Protein AF-A0A938BVM6-F1 (afdb_monomer_lite)

Secondary structure (DSSP, 8-state):
------------------S-S--SS-----TT-EE-SSS-EE-SSPPTTHHHHHHHTT-------S-TTTT-TTSPPHHHHHHHH-

pLDDT: mean 75.55, std 23.07, range [31.31, 97.38]

Sequence (86 aa):
MPSQDHASHAGDGHASHDGDGRSPYKAVNLPFFAALDQSLAVAGQLNPEDMAALRAAGFVSVINNRPDGEDGPNQPTSRQMQAAAE

Radius of gyration: 16.72 Å; chains: 1; bounding box: 53×26×36 Å

Structure (mmCIF, N/CA/C/O backbone):
data_AF-A0A938BVM6-F1
#
_entry.id   AF-A0A938BVM6-F1
#
loop_
_atom_site.group_PDB
_atom_site.id
_atom_site.type_symbol
_atom_site.label_atom_id
_atom_site.label_alt_id
_atom_site.label_comp_id
_atom_site.label_asym_id
_atom_site.label_entity_id
_atom_site.label_seq_id
_atom_site.pdbx_PDB_ins_code
_atom_site.Cartn_x
_atom_site.Cartn_y
_atom_site.Cartn_z
_atom_site.occupancy
_atom_site.B_i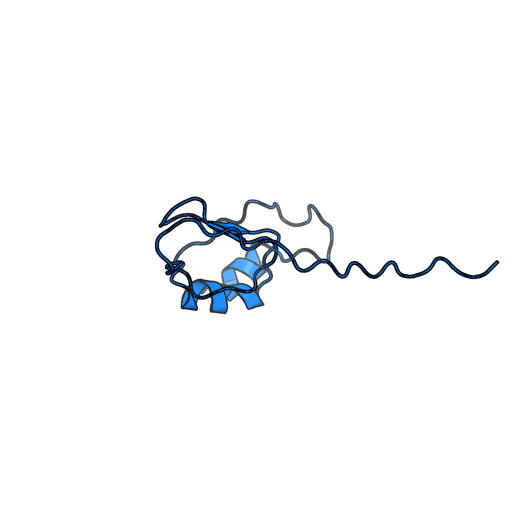so_or_equiv
_atom_site.auth_seq_id
_atom_site.auth_comp_id
_atom_site.auth_asym_id
_atom_site.auth_atom_id
_atom_site.pdbx_PDB_model_num
ATOM 1 N N . MET A 1 1 ? 44.897 -3.927 6.474 1.00 40.78 1 MET A N 1
ATOM 2 C CA . MET A 1 1 ? 44.184 -2.818 7.137 1.00 40.78 1 MET A CA 1
ATOM 3 C C . MET A 1 1 ? 42.778 -3.318 7.449 1.00 40.78 1 MET A C 1
ATOM 5 O O . MET A 1 1 ? 42.007 -3.430 6.505 1.00 40.78 1 MET A O 1
ATOM 9 N N . PRO A 1 2 ? 42.468 -3.759 8.679 1.00 46.19 2 PRO A N 1
ATOM 10 C CA . PRO A 1 2 ? 41.108 -4.127 9.059 1.00 46.19 2 PRO A CA 1
ATOM 11 C C . PRO A 1 2 ? 40.377 -2.972 9.770 1.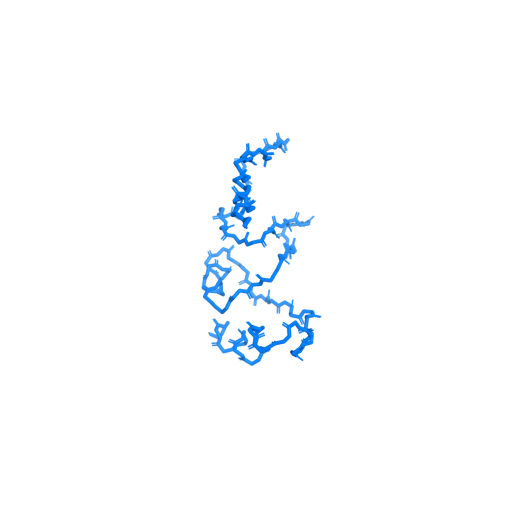00 46.19 2 PRO A C 1
ATOM 13 O O . PRO A 1 2 ? 41.017 -2.079 10.317 1.00 46.19 2 PRO A O 1
ATOM 16 N N . SER A 1 3 ? 39.048 -3.098 9.808 1.00 45.34 3 SER A N 1
ATOM 17 C CA . SER A 1 3 ? 38.043 -2.324 10.557 1.00 45.34 3 SER A CA 1
ATOM 18 C C . SER A 1 3 ? 37.576 -0.998 9.956 1.00 45.34 3 SER A C 1
ATOM 20 O O . SER A 1 3 ? 38.224 0.038 10.068 1.00 45.34 3 SER A O 1
ATOM 22 N N . GLN A 1 4 ? 36.365 -1.035 9.399 1.00 51.50 4 GLN A N 1
ATOM 23 C CA . GLN A 1 4 ? 35.394 0.027 9.629 1.00 51.50 4 GLN A CA 1
ATOM 24 C C . GLN A 1 4 ? 34.219 -0.593 10.377 1.00 51.50 4 GLN A C 1
ATOM 26 O O . GLN A 1 4 ? 33.585 -1.541 9.914 1.00 51.50 4 GLN A O 1
ATOM 31 N N . ASP A 1 5 ? 34.038 -0.081 11.584 1.00 45.81 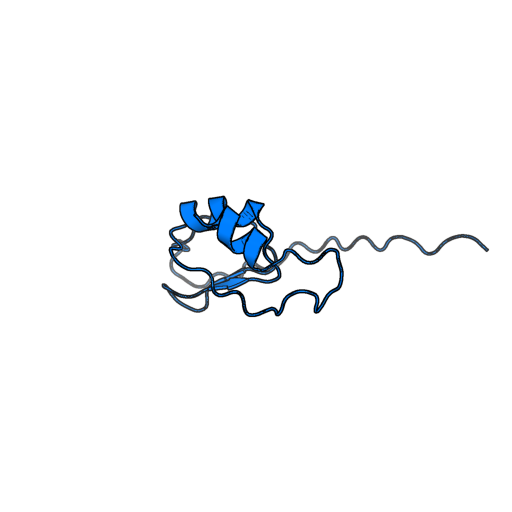5 ASP A N 1
ATOM 32 C CA . ASP A 1 5 ? 33.117 -0.558 12.592 1.00 45.81 5 ASP A CA 1
ATOM 33 C C . ASP A 1 5 ? 31.673 -0.206 12.224 1.00 45.81 5 ASP A C 1
ATOM 35 O O . ASP A 1 5 ? 31.365 0.885 11.739 1.00 45.81 5 ASP A O 1
ATOM 39 N N . HIS A 1 6 ? 30.779 -1.157 12.485 1.00 39.69 6 HIS A N 1
ATOM 40 C CA . HIS A 1 6 ? 29.339 -0.961 12.470 1.00 39.69 6 HIS A CA 1
ATOM 41 C C . HIS A 1 6 ? 28.963 0.103 13.510 1.00 39.69 6 HIS A C 1
ATOM 43 O O . HIS A 1 6 ? 29.052 -0.133 14.714 1.00 39.69 6 HIS A O 1
ATOM 49 N N . ALA A 1 7 ? 28.524 1.275 13.050 1.00 39.00 7 ALA A N 1
ATOM 50 C CA . ALA A 1 7 ? 27.926 2.278 13.916 1.00 39.00 7 ALA A CA 1
ATOM 51 C C . ALA A 1 7 ? 26.506 1.838 14.303 1.00 39.00 7 ALA A C 1
ATOM 53 O O . ALA A 1 7 ? 25.551 1.985 13.542 1.00 39.00 7 ALA A O 1
ATOM 54 N N . SER A 1 8 ? 26.386 1.300 15.513 1.00 42.66 8 SER A N 1
ATOM 55 C CA . SER A 1 8 ? 25.142 1.202 16.269 1.00 42.66 8 SER A CA 1
ATOM 56 C C . SER A 1 8 ? 24.513 2.593 16.400 1.00 42.66 8 SER A C 1
ATOM 58 O O . SER A 1 8 ? 25.108 3.474 17.017 1.00 42.66 8 SER A O 1
ATOM 60 N N . HIS A 1 9 ? 23.311 2.800 15.861 1.00 31.31 9 HIS A N 1
ATOM 61 C CA . HIS A 1 9 ? 22.476 3.951 16.217 1.00 31.31 9 HIS A CA 1
ATOM 62 C C . HIS A 1 9 ? 21.332 3.466 17.106 1.00 31.31 9 HIS A C 1
ATOM 64 O O . HIS A 1 9 ? 20.220 3.201 16.660 1.00 31.31 9 HIS A O 1
ATOM 70 N N . ALA A 1 10 ? 21.662 3.301 18.388 1.00 35.84 10 ALA A N 1
ATOM 71 C CA . ALA A 1 10 ? 20.683 3.365 19.458 1.00 35.84 10 ALA A CA 1
ATOM 72 C C . ALA A 1 10 ? 20.279 4.837 19.614 1.00 35.84 10 ALA A C 1
ATOM 74 O O . ALA A 1 10 ? 21.133 5.699 19.815 1.00 35.84 10 ALA A O 1
ATOM 75 N N . GLY A 1 11 ? 18.987 5.114 19.482 1.00 33.12 11 GLY A N 1
ATOM 76 C CA . GLY A 1 11 ? 18.435 6.461 19.538 1.00 33.12 11 GLY A CA 1
ATOM 77 C C . GLY A 1 11 ? 16.915 6.420 19.566 1.00 33.12 11 GLY A C 1
ATOM 78 O O . GLY A 1 11 ? 16.268 7.021 18.717 1.00 33.12 11 GLY A O 1
ATOM 79 N N . ASP A 1 12 ? 16.356 5.665 20.513 1.00 45.56 12 ASP A N 1
ATOM 80 C CA . ASP A 1 12 ? 14.948 5.762 20.889 1.00 45.56 12 ASP A CA 1
ATOM 81 C C . ASP A 1 12 ? 14.668 7.167 21.427 1.00 45.56 12 ASP A C 1
ATOM 83 O O . ASP A 1 12 ? 15.187 7.563 22.474 1.00 45.56 12 ASP A O 1
ATOM 87 N N . GLY A 1 13 ? 13.841 7.933 20.720 1.00 44.69 13 GLY A N 1
ATOM 88 C CA . GLY A 1 13 ? 13.419 9.231 21.222 1.00 44.69 13 GLY A CA 1
ATOM 89 C C . GLY A 1 13 ? 12.666 10.085 20.220 1.00 44.69 13 GLY A C 1
ATOM 90 O O . GLY A 1 13 ? 13.214 11.069 19.737 1.00 44.69 13 GLY A O 1
ATOM 91 N N . HIS A 1 14 ? 11.384 9.792 19.990 1.00 36.94 14 HIS A N 1
ATOM 92 C CA . HIS A 1 14 ? 10.424 10.875 19.772 1.00 36.94 14 HIS A CA 1
ATOM 93 C C . HIS A 1 14 ? 8.993 10.450 20.121 1.00 36.94 14 HIS A C 1
ATOM 95 O O . HIS A 1 14 ? 8.268 9.886 19.308 1.00 36.94 14 HIS A O 1
ATOM 101 N N . ALA A 1 15 ? 8.580 10.748 21.350 1.00 47.44 15 ALA A N 1
ATOM 102 C CA . ALA A 1 15 ? 7.175 10.812 21.722 1.00 47.44 15 ALA A CA 1
ATOM 103 C C . ALA A 1 15 ? 6.955 12.141 22.446 1.00 47.44 15 ALA A C 1
ATOM 105 O O . ALA A 1 15 ? 7.041 12.219 23.670 1.00 47.44 15 ALA A O 1
ATOM 106 N N . SER A 1 16 ? 6.701 13.198 21.680 1.00 41.03 16 SER A N 1
ATOM 107 C CA . SER A 1 16 ? 6.187 14.455 22.217 1.00 41.03 16 SER A CA 1
ATOM 108 C C . SER A 1 16 ? 4.710 14.539 21.852 1.00 41.03 16 SER A C 1
ATOM 110 O O . SER A 1 16 ? 4.342 14.844 20.723 1.00 41.03 16 SER A O 1
ATOM 112 N N . HIS A 1 17 ? 3.887 14.138 22.821 1.00 41.59 17 HIS A N 1
ATOM 113 C CA . HIS A 1 17 ? 2.429 14.157 22.792 1.00 41.59 17 HIS A CA 1
ATOM 114 C C . HIS A 1 17 ? 1.924 15.456 23.424 1.00 41.59 17 HIS A C 1
ATOM 116 O O . HIS A 1 17 ? 2.151 15.670 24.614 1.00 41.59 17 HIS A O 1
ATOM 122 N N . ASP A 1 18 ? 1.145 16.234 22.676 1.00 46.12 18 ASP A N 1
ATOM 123 C CA . ASP A 1 18 ? 0.243 17.242 23.230 1.00 46.12 18 ASP A CA 1
ATOM 124 C C . ASP A 1 18 ? -1.211 16.733 23.151 1.00 46.12 18 ASP A C 1
ATOM 126 O O . ASP A 1 18 ? -1.801 16.623 22.081 1.00 46.12 18 ASP A O 1
ATOM 130 N N . GLY A 1 19 ? -1.762 16.379 24.320 1.00 47.12 19 GLY A N 1
ATOM 131 C CA . GLY A 1 19 ? -3.135 16.715 24.727 1.00 47.12 19 GLY A CA 1
ATOM 132 C C . GLY A 1 19 ? -4.360 16.048 24.075 1.00 47.12 19 GLY A C 1
ATOM 133 O O . GLY A 1 19 ? -5.207 16.783 23.596 1.00 47.12 19 GLY A O 1
ATOM 134 N N . ASP A 1 20 ? -4.504 14.714 24.142 1.00 49.91 20 ASP A N 1
ATOM 135 C CA . ASP A 1 20 ? -5.802 13.976 24.316 1.00 49.91 20 ASP A CA 1
ATOM 136 C C . ASP A 1 20 ? -5.594 12.444 24.495 1.00 49.91 20 ASP A C 1
ATOM 138 O O . ASP A 1 20 ? -6.509 11.666 24.748 1.00 49.91 20 ASP A O 1
ATOM 142 N N . GLY A 1 21 ? -4.355 11.946 24.410 1.00 49.44 21 GLY A N 1
ATOM 143 C CA . GLY A 1 21 ? -3.999 10.623 24.948 1.00 49.44 21 GLY A CA 1
ATOM 144 C C . GLY A 1 21 ? -4.599 9.398 24.240 1.00 49.44 21 GLY A C 1
ATOM 145 O O . GLY A 1 21 ? -4.440 8.283 24.737 1.00 49.44 21 GLY A O 1
ATOM 146 N N . ARG A 1 22 ? -5.244 9.549 23.079 1.00 43.28 22 ARG A N 1
ATOM 147 C CA . ARG A 1 22 ? -5.599 8.428 22.197 1.00 43.28 22 ARG A CA 1
ATOM 148 C C . ARG A 1 22 ? -5.291 8.798 20.753 1.00 43.28 22 ARG A C 1
ATOM 150 O O . ARG A 1 22 ? -6.106 9.425 20.088 1.00 43.28 22 ARG A O 1
ATOM 157 N N . SER A 1 23 ? -4.130 8.374 20.251 1.00 46.97 23 SER A N 1
ATOM 158 C CA . SER A 1 23 ? -3.981 8.235 18.800 1.00 46.97 23 SER A CA 1
ATOM 159 C C . SER A 1 23 ? -5.099 7.296 18.321 1.00 46.97 23 SER A C 1
ATOM 161 O O . SER A 1 23 ? -5.202 6.188 18.859 1.00 46.97 23 SER A O 1
ATOM 163 N N . PRO A 1 24 ? -5.964 7.701 17.369 1.00 50.84 24 PRO A N 1
ATOM 164 C CA . PRO A 1 24 ? -7.039 6.838 16.872 1.00 50.84 24 PRO A CA 1
ATOM 165 C C . PRO A 1 24 ? -6.488 5.597 16.157 1.00 50.84 24 PRO A C 1
ATOM 167 O O . PRO A 1 24 ? -7.206 4.621 15.947 1.00 50.84 24 PRO A O 1
ATOM 170 N N . TYR A 1 25 ? -5.198 5.608 15.832 1.00 47.16 25 TYR A N 1
ATOM 171 C CA . TYR A 1 25 ? -4.500 4.502 15.214 1.00 47.16 25 TYR A CA 1
ATOM 172 C C . TYR A 1 25 ? -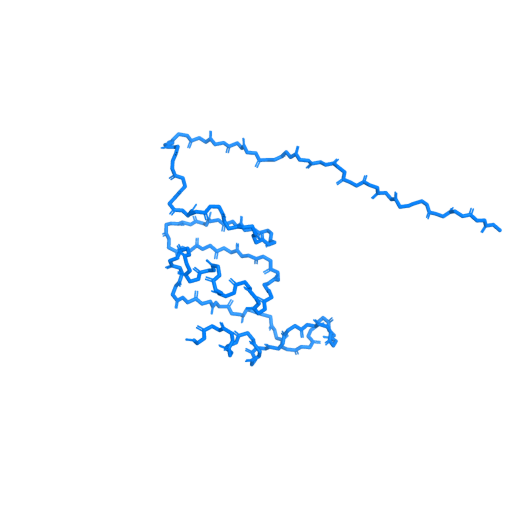3.818 3.667 16.300 1.00 47.16 25 TYR A C 1
ATOM 174 O O . TYR A 1 25 ? -2.954 4.156 17.035 1.00 47.16 25 TYR A O 1
ATOM 182 N N . LYS A 1 26 ? -4.182 2.378 16.387 1.00 53.66 26 LYS A N 1
ATOM 183 C CA . LYS A 1 26 ? -3.335 1.368 17.044 1.00 53.66 26 LYS A CA 1
ATOM 184 C C . LYS A 1 26 ? -1.922 1.556 16.499 1.00 53.66 26 LYS A C 1
ATOM 186 O O . LYS A 1 26 ? -1.777 1.624 15.285 1.00 53.66 26 LYS A O 1
ATOM 191 N N . ALA A 1 27 ? -0.921 1.657 17.376 1.00 51.03 27 ALA A N 1
ATOM 192 C CA . ALA A 1 27 ? 0.471 1.829 16.975 1.00 51.03 27 ALA A CA 1
ATOM 193 C C . ALA A 1 27 ? 0.839 0.780 15.913 1.00 51.03 27 ALA A C 1
ATOM 195 O O . ALA A 1 27 ? 0.987 -0.404 16.215 1.00 51.03 27 ALA A O 1
ATOM 196 N N . VAL A 1 28 ? 0.906 1.220 14.660 1.00 54.22 28 VAL A N 1
ATOM 197 C CA . VAL A 1 28 ? 1.367 0.422 13.534 1.00 54.22 28 VAL A CA 1
ATOM 198 C C . VAL A 1 28 ? 2.865 0.652 13.451 1.00 54.22 28 VAL A C 1
ATOM 200 O O . VAL A 1 28 ? 3.319 1.781 13.280 1.00 54.22 28 VAL A O 1
ATOM 203 N N . ASN A 1 29 ? 3.648 -0.406 13.653 1.00 56.66 29 ASN A N 1
ATOM 204 C CA . ASN A 1 29 ? 5.099 -0.336 13.535 1.00 56.66 29 ASN A CA 1
ATOM 205 C C . ASN A 1 29 ? 5.482 -0.366 12.050 1.00 56.66 29 ASN A C 1
ATOM 207 O O . ASN A 1 29 ? 5.953 -1.383 11.549 1.00 56.66 29 ASN A O 1
ATOM 211 N N . LEU A 1 30 ? 5.201 0.735 11.354 1.00 58.59 30 LEU A N 1
ATOM 212 C CA . LEU A 1 30 ? 5.532 0.941 9.948 1.00 58.59 30 LEU A CA 1
ATOM 213 C C . LEU A 1 30 ? 6.747 1.868 9.832 1.00 58.59 30 LEU A C 1
ATOM 215 O O . LEU A 1 30 ? 6.910 2.770 10.662 1.00 58.59 30 LEU A O 1
ATOM 219 N N . PRO A 1 31 ? 7.602 1.682 8.814 1.00 58.41 31 PRO A N 1
ATOM 220 C CA . PRO A 1 31 ? 8.738 2.565 8.591 1.00 58.41 31 PRO A CA 1
ATOM 221 C C . PRO A 1 31 ? 8.254 3.998 8.326 1.00 58.41 31 PRO A C 1
ATOM 223 O O . PRO A 1 31 ? 7.491 4.244 7.394 1.00 58.41 31 PRO A O 1
ATOM 226 N N . PHE A 1 32 ? 8.708 4.935 9.169 1.00 61.25 32 PHE A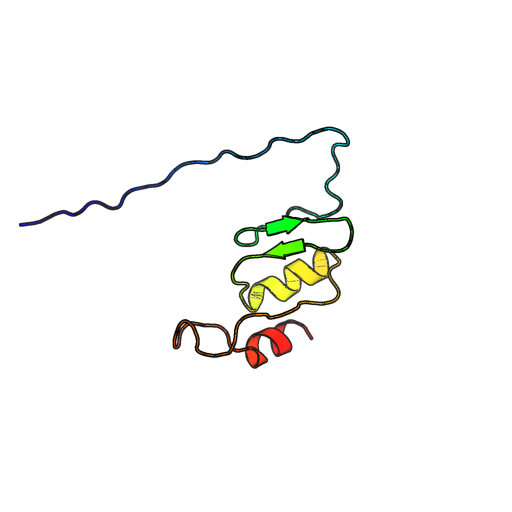 N 1
ATOM 227 C CA . PHE A 1 32 ? 8.373 6.366 9.141 1.00 61.25 32 PHE A CA 1
ATOM 228 C C . PHE A 1 32 ? 6.882 6.639 8.885 1.00 61.25 32 PHE A C 1
ATOM 230 O O . PHE A 1 32 ? 6.497 7.064 7.803 1.00 61.25 32 PHE A O 1
ATOM 237 N N . PHE A 1 33 ? 6.039 6.382 9.884 1.00 75.25 33 PHE A N 1
ATOM 238 C CA . PHE A 1 33 ? 4.603 6.645 9.818 1.00 75.25 33 PHE A CA 1
ATOM 239 C C . PHE A 1 33 ? 4.261 7.999 10.450 1.00 75.25 33 PHE A C 1
ATOM 241 O O . PHE A 1 33 ? 4.526 8.216 11.634 1.00 75.25 33 PHE A O 1
ATOM 248 N N . ALA A 1 34 ? 3.642 8.895 9.683 1.00 85.44 34 ALA A N 1
ATOM 249 C CA . ALA A 1 34 ? 3.168 10.188 10.164 1.00 85.44 34 ALA A CA 1
ATOM 250 C C . ALA A 1 34 ? 1.694 10.386 9.794 1.00 85.44 34 ALA A C 1
ATOM 252 O O . ALA A 1 34 ? 1.342 10.499 8.619 1.00 85.44 34 ALA A O 1
ATOM 253 N N . ALA A 1 35 ? 0.824 10.450 10.803 1.00 89.44 35 ALA A N 1
ATOM 254 C CA . ALA A 1 35 ? -0.552 10.892 10.610 1.00 89.44 35 ALA A CA 1
ATOM 255 C C . ALA A 1 35 ? -0.558 12.405 10.340 1.00 89.44 35 ALA A C 1
ATOM 257 O O . ALA A 1 35 ? -0.053 13.176 11.156 1.00 89.44 35 ALA A O 1
ATOM 258 N N . LEU A 1 36 ? -1.108 12.819 9.196 1.00 90.19 36 LEU A N 1
ATOM 259 C CA . LEU A 1 36 ? -1.265 14.232 8.836 1.00 90.19 36 LEU A CA 1
ATOM 260 C C . LEU A 1 36 ? -2.608 14.773 9.338 1.00 90.19 36 LEU A C 1
ATOM 262 O O . LEU A 1 36 ? -2.685 15.915 9.784 1.00 90.19 36 LEU A O 1
ATOM 266 N N . ASP A 1 37 ? -3.648 13.934 9.300 1.00 91.44 37 ASP A N 1
ATOM 267 C CA . ASP A 1 37 ? -4.965 14.200 9.877 1.00 91.44 37 ASP A CA 1
ATOM 268 C C . ASP A 1 37 ? -5.691 12.893 10.296 1.00 91.44 37 ASP A C 1
ATOM 270 O O . ASP A 1 37 ? -5.092 11.819 10.403 1.00 91.44 37 ASP A O 1
ATOM 274 N N . GLN A 1 38 ? -6.996 12.980 10.589 1.00 87.56 38 GLN A N 1
ATOM 275 C CA . GLN A 1 38 ? -7.834 11.848 11.030 1.00 87.56 38 GLN A CA 1
ATOM 276 C C . GLN A 1 38 ? -8.149 10.818 9.929 1.00 87.56 38 GLN A C 1
ATOM 278 O O . GLN A 1 38 ? -8.736 9.777 10.211 1.00 87.56 38 GLN A O 1
ATOM 283 N N . SER A 1 39 ? -7.812 11.121 8.682 1.00 89.44 39 SER A N 1
ATOM 284 C CA . SER A 1 39 ? -8.128 10.337 7.486 1.00 89.44 39 SER A CA 1
ATOM 285 C C . SER A 1 39 ? -6.920 10.086 6.582 1.00 89.44 39 SER A C 1
ATOM 287 O O . SER A 1 39 ? -6.983 9.222 5.708 1.00 89.44 39 SER A O 1
ATOM 289 N N . LEU A 1 40 ? -5.821 10.814 6.791 1.00 91.81 40 LEU A N 1
ATOM 290 C CA . LEU A 1 40 ? -4.627 10.771 5.965 1.00 91.81 40 LEU A CA 1
ATOM 291 C C . LEU A 1 40 ? -3.375 10.566 6.816 1.00 91.81 40 LEU A C 1
ATOM 293 O O . LEU A 1 40 ? -3.082 11.318 7.748 1.00 91.81 40 LEU A O 1
ATOM 297 N N . ALA A 1 41 ? -2.591 9.571 6.423 1.00 93.62 41 ALA A N 1
ATOM 298 C CA . ALA A 1 41 ? -1.255 9.327 6.934 1.00 93.62 41 ALA A CA 1
ATOM 299 C C . ALA A 1 41 ? -0.294 9.099 5.767 1.00 93.62 41 ALA A C 1
ATOM 301 O O . ALA A 1 41 ? -0.702 8.689 4.678 1.00 93.62 41 ALA A O 1
ATOM 302 N N . VAL A 1 42 ? 0.984 9.359 6.010 1.00 94.19 42 VAL A N 1
ATOM 303 C CA . VAL A 1 42 ? 2.074 9.054 5.084 1.00 94.19 42 VAL A CA 1
ATOM 304 C C . VAL A 1 42 ? 3.029 8.065 5.736 1.00 94.19 42 VAL A C 1
ATOM 306 O O . VAL A 1 42 ? 3.223 8.085 6.952 1.00 94.19 42 VAL A O 1
ATOM 309 N N . ALA A 1 43 ? 3.605 7.192 4.919 1.00 92.62 43 ALA A N 1
ATOM 310 C CA . ALA A 1 43 ? 4.601 6.216 5.329 1.00 92.62 43 ALA A CA 1
ATOM 311 C C . ALA A 1 43 ? 5.826 6.303 4.411 1.00 92.62 43 ALA A C 1
ATOM 313 O O . ALA A 1 43 ? 5.733 6.830 3.298 1.00 92.62 43 ALA A O 1
ATOM 314 N N . GLY A 1 44 ? 6.961 5.766 4.865 1.00 91.38 44 GLY A N 1
ATOM 315 C CA . GLY A 1 44 ? 8.079 5.440 3.983 1.00 91.38 44 GLY A CA 1
ATOM 316 C C . GLY A 1 44 ? 7.740 4.285 3.030 1.00 91.38 44 GLY A C 1
ATOM 317 O O . GLY A 1 44 ? 6.580 4.028 2.706 1.00 91.38 44 GLY A O 1
ATOM 318 N N . GLN A 1 45 ? 8.759 3.548 2.584 1.00 91.31 45 GLN A N 1
ATOM 319 C CA . GLN A 1 45 ? 8.525 2.349 1.781 1.00 91.31 45 GLN A CA 1
ATOM 320 C C . GLN A 1 45 ? 7.776 1.295 2.604 1.00 91.31 45 GLN A C 1
ATOM 322 O O . GLN A 1 45 ? 8.308 0.787 3.584 1.00 91.31 45 GLN A O 1
ATOM 327 N N . LEU A 1 46 ? 6.573 0.941 2.162 1.00 92.31 46 LEU A N 1
ATOM 328 C CA . LEU A 1 46 ? 5.812 -0.185 2.695 1.00 92.31 46 LEU A CA 1
ATOM 329 C C . LEU A 1 46 ? 6.210 -1.479 1.985 1.00 92.31 46 LEU A C 1
ATOM 331 O O . LEU A 1 46 ? 6.487 -1.472 0.780 1.00 92.31 46 LEU A O 1
ATOM 335 N N . ASN A 1 47 ? 6.171 -2.589 2.706 1.00 93.38 47 ASN A N 1
ATOM 336 C CA . ASN A 1 47 ? 6.288 -3.918 2.126 1.00 93.38 47 ASN A CA 1
ATOM 337 C C . ASN A 1 47 ? 4.904 -4.573 1.966 1.00 93.38 47 ASN A C 1
ATOM 339 O O . ASN A 1 47 ? 3.938 -4.152 2.609 1.00 93.38 47 ASN A O 1
ATOM 343 N N . PRO A 1 48 ? 4.772 -5.616 1.126 1.00 95.44 48 PRO A N 1
ATOM 344 C CA . PRO A 1 48 ? 3.509 -6.337 0.965 1.00 95.44 48 PRO A CA 1
ATOM 345 C C . PRO A 1 48 ? 2.909 -6.838 2.292 1.00 95.44 48 PRO A C 1
ATOM 347 O O . PRO A 1 48 ? 1.699 -6.759 2.492 1.00 95.44 48 PRO A O 1
ATOM 350 N N . GLU A 1 49 ? 3.737 -7.292 3.234 1.00 94.94 49 GLU A N 1
ATOM 351 C CA . GLU A 1 49 ? 3.303 -7.764 4.555 1.00 94.94 49 GLU A CA 1
ATOM 352 C C . GLU A 1 49 ? 2.625 -6.690 5.428 1.00 94.94 49 GLU A C 1
ATOM 354 O O . GLU A 1 49 ? 1.837 -7.027 6.316 1.00 94.94 49 GLU A O 1
ATOM 359 N N . ASP A 1 50 ? 2.859 -5.406 5.152 1.00 93.88 50 ASP A N 1
ATOM 360 C CA . ASP A 1 50 ? 2.293 -4.296 5.923 1.00 93.88 50 ASP A CA 1
ATOM 361 C C . ASP A 1 50 ? 0.803 -4.060 5.624 1.00 93.88 50 ASP A C 1
ATOM 363 O O . ASP A 1 50 ? 0.085 -3.479 6.447 1.00 93.88 50 ASP A O 1
ATOM 367 N N . MET A 1 51 ? 0.298 -4.522 4.472 1.00 94.62 51 MET A N 1
ATOM 368 C CA . MET A 1 51 ? -1.084 -4.263 4.034 1.00 94.62 51 MET A CA 1
ATOM 369 C C . MET A 1 51 ? -2.123 -4.804 5.027 1.00 94.62 51 MET A C 1
ATOM 371 O O . MET A 1 51 ? -3.126 -4.144 5.315 1.00 94.62 51 MET A O 1
ATOM 375 N N . ALA A 1 52 ? -1.852 -5.967 5.628 1.00 92.69 52 ALA A N 1
ATOM 376 C CA . ALA A 1 52 ? -2.721 -6.558 6.643 1.00 92.69 52 ALA A CA 1
ATOM 377 C C . ALA A 1 52 ? -2.794 -5.694 7.916 1.00 92.69 52 ALA A C 1
ATOM 379 O O . ALA A 1 52 ? -3.871 -5.522 8.496 1.00 92.69 52 ALA A O 1
ATOM 380 N N . ALA A 1 53 ? -1.667 -5.110 8.334 1.00 90.88 53 ALA A N 1
ATOM 381 C CA . ALA A 1 53 ? -1.611 -4.220 9.489 1.00 90.88 53 ALA A CA 1
ATOM 382 C C . ALA A 1 53 ? -2.339 -2.895 9.214 1.00 90.88 53 ALA A C 1
ATOM 384 O O . ALA A 1 53 ? -3.101 -2.430 10.064 1.00 90.88 53 ALA A O 1
ATOM 385 N N . LEU A 1 54 ? -2.175 -2.327 8.014 1.00 92.50 54 LEU A N 1
ATOM 386 C CA . LEU A 1 54 ? -2.895 -1.126 7.575 1.00 92.50 54 LEU A CA 1
ATOM 387 C C . LEU A 1 54 ? -4.412 -1.340 7.588 1.00 92.50 54 LEU A C 1
ATOM 389 O O . LEU A 1 54 ? -5.151 -0.524 8.144 1.00 92.50 54 LEU A O 1
ATOM 393 N N . ARG A 1 55 ? -4.881 -2.475 7.060 1.00 93.81 55 ARG A N 1
ATOM 394 C CA . ARG A 1 55 ? -6.303 -2.833 7.091 1.00 93.81 55 ARG A CA 1
ATOM 395 C C . ARG A 1 55 ? -6.826 -2.974 8.519 1.00 93.81 55 ARG A C 1
ATOM 397 O O . ARG A 1 55 ? -7.898 -2.456 8.828 1.00 93.81 55 ARG A O 1
ATOM 404 N N . ALA A 1 56 ? -6.079 -3.646 9.395 1.00 91.75 56 ALA A N 1
ATOM 405 C CA . ALA A 1 56 ? -6.446 -3.801 10.803 1.00 91.75 56 ALA A CA 1
ATOM 406 C C . ALA A 1 56 ? -6.468 -2.462 11.565 1.00 91.75 56 ALA A C 1
ATOM 408 O O . ALA A 1 56 ? -7.223 -2.316 12.527 1.00 91.75 56 ALA A O 1
ATOM 409 N N . ALA A 1 57 ? -5.671 -1.485 11.127 1.00 88.94 57 ALA A N 1
ATOM 410 C CA . ALA A 1 57 ? -5.673 -0.119 11.643 1.00 88.94 57 ALA A CA 1
ATOM 411 C C . ALA A 1 57 ? -6.799 0.763 11.067 1.00 88.94 57 ALA A C 1
ATOM 413 O O . ALA A 1 57 ? -6.973 1.888 11.529 1.00 88.94 57 ALA A O 1
ATOM 414 N N . GLY A 1 58 ? -7.583 0.258 10.108 1.00 92.50 58 GLY A N 1
ATOM 415 C CA . GLY A 1 58 ? -8.747 0.945 9.544 1.00 92.50 58 GLY A CA 1
ATOM 416 C C . GLY A 1 58 ? -8.490 1.691 8.233 1.00 92.50 58 GLY A C 1
ATOM 417 O O . GLY A 1 58 ? -9.409 2.332 7.726 1.00 92.50 58 GLY A O 1
ATOM 418 N N . PHE A 1 59 ? -7.291 1.595 7.650 1.00 93.19 59 PHE A N 1
ATOM 419 C CA . PHE A 1 59 ? -7.037 2.140 6.316 1.00 93.19 59 PHE A CA 1
ATOM 420 C C . PHE A 1 59 ? -7.764 1.311 5.254 1.00 93.19 59 PHE A C 1
ATOM 422 O O . PHE A 1 59 ? -7.748 0.079 5.277 1.00 93.19 59 PHE A O 1
ATOM 429 N N . VAL A 1 60 ? -8.401 2.002 4.310 1.00 94.94 60 VAL A N 1
ATOM 430 C CA . VAL A 1 60 ? -9.178 1.390 3.215 1.00 94.94 60 VAL A CA 1
ATOM 431 C C . VAL A 1 60 ? -8.561 1.625 1.838 1.00 94.94 60 VAL A C 1
ATOM 433 O O . VAL A 1 60 ? -8.991 1.023 0.860 1.00 94.94 60 VAL A O 1
ATOM 436 N N . SER A 1 61 ? -7.560 2.500 1.751 1.00 95.62 61 SER A N 1
ATOM 437 C CA . SER A 1 61 ? -6.879 2.848 0.509 1.00 95.62 61 SER A CA 1
ATOM 438 C C . SER A 1 61 ? -5.407 3.128 0.772 1.00 95.62 61 SER A C 1
ATOM 440 O O . SER A 1 61 ? -5.071 3.782 1.760 1.00 95.62 61 SER A O 1
ATOM 442 N N . VAL A 1 62 ? -4.550 2.693 -0.149 1.00 94.88 62 VAL A N 1
ATOM 443 C CA . VAL A 1 62 ? -3.115 2.998 -0.169 1.00 94.88 62 VAL A CA 1
ATOM 444 C C . VAL A 1 62 ? -2.787 3.641 -1.511 1.00 94.88 62 VAL A C 1
ATOM 446 O O . VAL A 1 62 ? -3.186 3.133 -2.558 1.00 94.88 62 VAL A O 1
ATOM 449 N N . ILE A 1 63 ? -2.065 4.760 -1.485 1.00 95.81 63 ILE A N 1
ATOM 450 C CA . ILE A 1 63 ? -1.591 5.443 -2.690 1.00 95.81 63 ILE A CA 1
ATOM 451 C C . ILE A 1 63 ? -0.105 5.119 -2.849 1.00 95.81 63 ILE A C 1
ATOM 453 O O . ILE A 1 63 ? 0.717 5.566 -2.051 1.00 95.81 63 ILE A O 1
ATOM 457 N N . ASN A 1 64 ? 0.242 4.334 -3.871 1.00 94.75 64 ASN A N 1
ATOM 458 C CA . ASN A 1 64 ? 1.636 4.065 -4.208 1.00 94.75 64 ASN A CA 1
ATOM 459 C C . ASN A 1 64 ? 2.171 5.162 -5.138 1.00 94.75 64 ASN A C 1
ATOM 461 O O . ASN A 1 64 ? 1.852 5.184 -6.325 1.00 94.75 64 ASN A O 1
ATOM 465 N N . ASN A 1 65 ? 2.991 6.059 -4.592 1.00 94.88 65 ASN A N 1
ATOM 466 C CA . ASN A 1 65 ? 3.598 7.153 -5.350 1.00 94.88 65 ASN A CA 1
ATOM 467 C C . ASN A 1 65 ? 4.926 6.775 -6.024 1.00 94.88 65 ASN A C 1
ATOM 469 O O . ASN A 1 65 ? 5.460 7.604 -6.758 1.00 94.88 65 ASN A O 1
ATOM 473 N N . ARG A 1 66 ? 5.477 5.573 -5.779 1.00 93.88 66 ARG A N 1
ATOM 474 C CA . ARG A 1 66 ? 6.792 5.174 -6.301 1.00 93.88 66 ARG A CA 1
ATOM 475 C C . ARG A 1 66 ? 6.650 4.349 -7.591 1.00 93.88 66 ARG A C 1
ATOM 477 O O . ARG A 1 66 ? 6.125 3.235 -7.521 1.00 93.88 66 ARG A O 1
ATOM 484 N N . PRO A 1 67 ? 7.129 4.844 -8.751 1.00 94.56 67 PRO A N 1
ATOM 485 C CA . PRO A 1 67 ? 7.217 4.069 -9.986 1.00 94.56 67 PRO A CA 1
ATOM 486 C C . PRO A 1 67 ? 8.008 2.773 -9.802 1.00 94.56 67 PRO A C 1
ATOM 488 O O . PRO A 1 67 ? 8.999 2.734 -9.074 1.00 94.56 67 PRO A O 1
ATOM 491 N N . ASP A 1 68 ? 7.592 1.712 -10.491 1.00 96.06 68 ASP A N 1
ATOM 492 C CA . ASP A 1 68 ? 8.277 0.420 -10.437 1.00 96.06 68 ASP A CA 1
ATOM 493 C C . ASP A 1 68 ? 9.718 0.518 -10.966 1.00 96.06 68 ASP A C 1
ATOM 495 O O . ASP A 1 68 ? 9.963 1.033 -12.057 1.00 96.06 68 ASP A O 1
ATOM 499 N N . GLY A 1 69 ? 10.665 -0.031 -10.202 1.00 93.00 69 GLY A N 1
ATOM 500 C CA . GLY A 1 69 ? 12.076 -0.132 -10.582 1.00 93.00 69 GLY A CA 1
ATOM 501 C C . GLY A 1 69 ? 12.919 1.122 -10.340 1.00 93.00 69 GLY A C 1
ATOM 502 O O . GLY A 1 69 ? 14.094 1.109 -10.702 1.00 93.00 69 GLY A O 1
ATOM 503 N N . GLU A 1 70 ? 12.371 2.170 -9.717 1.00 94.12 70 GLU A N 1
ATOM 504 C CA . GLU A 1 70 ? 13.123 3.381 -9.351 1.00 94.12 70 GLU A CA 1
ATOM 505 C C . GLU A 1 70 ? 14.329 3.067 -8.446 1.00 94.12 70 GLU A C 1
ATOM 507 O O . GLU A 1 70 ? 15.412 3.607 -8.656 1.00 94.12 70 GLU A O 1
ATOM 512 N N . ASP A 1 71 ? 14.165 2.141 -7.495 1.00 88.81 71 ASP A N 1
ATOM 513 C CA . ASP A 1 71 ? 15.186 1.766 -6.498 1.00 88.81 71 ASP A CA 1
ATOM 514 C C . ASP A 1 71 ? 15.813 0.381 -6.784 1.00 88.81 71 ASP A C 1
ATOM 516 O O . ASP A 1 71 ? 16.410 -0.278 -5.930 1.00 88.81 71 ASP A O 1
ATOM 520 N N . GLY A 1 72 ? 15.650 -0.098 -8.020 1.00 91.69 72 GLY A N 1
ATOM 521 C CA . GLY A 1 72 ? 16.209 -1.362 -8.486 1.00 91.69 72 GLY A CA 1
ATOM 522 C C . GLY A 1 72 ? 15.402 -2.614 -8.098 1.00 91.69 72 GLY A C 1
ATOM 523 O O . GLY A 1 72 ? 14.236 -2.537 -7.719 1.00 91.69 72 GLY A O 1
ATOM 524 N N . PRO A 1 73 ? 15.994 -3.814 -8.232 1.00 90.62 73 PRO A N 1
ATOM 525 C CA . PRO A 1 73 ? 15.258 -5.085 -8.244 1.00 90.62 73 PRO A CA 1
ATOM 526 C C . PRO A 1 73 ? 14.673 -5.507 -6.891 1.00 90.62 73 PRO A C 1
ATOM 528 O O . PRO A 1 73 ? 13.822 -6.390 -6.851 1.00 90.62 73 PRO A O 1
ATOM 531 N N . ASN A 1 74 ? 15.124 -4.900 -5.790 1.00 89.12 74 ASN A N 1
ATOM 532 C CA . ASN A 1 74 ? 14.619 -5.200 -4.449 1.00 89.12 74 ASN A CA 1
ATOM 533 C C . ASN A 1 74 ? 13.356 -4.397 -4.103 1.00 89.12 74 ASN A C 1
ATOM 535 O O . ASN A 1 74 ? 12.737 -4.647 -3.071 1.00 89.12 74 ASN A O 1
ATOM 539 N N . GLN A 1 75 ? 12.970 -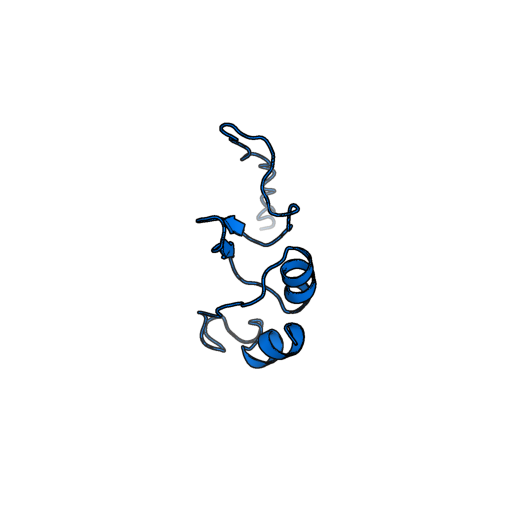3.432 -4.942 1.00 92.56 75 GLN A N 1
ATOM 540 C CA . GLN A 1 75 ? 11.729 -2.693 -4.778 1.00 92.56 75 GLN A CA 1
ATOM 541 C C . GLN A 1 75 ? 10.518 -3.626 -4.960 1.00 92.56 75 GLN A C 1
ATOM 543 O O . GLN A 1 75 ? 10.409 -4.282 -6.000 1.00 92.56 75 GLN A O 1
ATOM 548 N N . PRO A 1 76 ? 9.550 -3.626 -4.024 1.00 93.94 76 PRO A N 1
ATOM 549 C CA . PRO A 1 76 ? 8.244 -4.220 -4.272 1.00 93.94 76 PRO A CA 1
ATOM 550 C C . PRO A 1 76 ? 7.566 -3.540 -5.465 1.00 93.94 76 PRO A C 1
ATOM 552 O O . PRO A 1 76 ? 7.453 -2.312 -5.511 1.00 93.94 76 PRO A O 1
ATOM 555 N N . THR A 1 77 ? 7.107 -4.333 -6.429 1.00 96.44 77 THR A N 1
ATOM 556 C CA . THR A 1 77 ? 6.348 -3.818 -7.576 1.00 96.44 77 THR A CA 1
ATOM 557 C C . THR A 1 77 ? 4.950 -3.386 -7.154 1.00 96.44 77 THR A C 1
ATOM 559 O O . THR A 1 77 ? 4.345 -3.961 -6.244 1.00 96.44 77 THR A O 1
ATOM 562 N N . SER A 1 78 ? 4.376 -2.441 -7.888 1.00 96.25 78 SER A N 1
ATOM 563 C CA . SER A 1 78 ? 3.005 -1.971 -7.698 1.00 96.25 78 SER A CA 1
ATOM 564 C C . SER A 1 78 ? 2.001 -3.125 -7.741 1.00 96.25 78 SER A C 1
ATOM 566 O O . SER A 1 78 ? 1.056 -3.158 -6.956 1.00 96.25 78 SER A O 1
ATOM 568 N N . ARG A 1 79 ? 2.250 -4.133 -8.590 1.00 97.19 79 ARG A N 1
ATOM 569 C CA . ARG A 1 79 ? 1.437 -5.354 -8.661 1.00 97.19 79 ARG A CA 1
ATOM 570 C C . ARG A 1 79 ? 1.513 -6.200 -7.388 1.00 97.19 79 ARG A C 1
ATOM 572 O O . ARG A 1 79 ? 0.489 -6.719 -6.955 1.00 97.19 79 ARG A O 1
ATOM 579 N N . GLN A 1 80 ? 2.701 -6.372 -6.806 1.00 96.88 80 GLN A N 1
ATOM 580 C CA . GLN A 1 80 ? 2.862 -7.109 -5.545 1.00 96.88 80 GLN A CA 1
ATOM 581 C C . GLN A 1 80 ? 2.165 -6.387 -4.390 1.00 96.88 80 GLN A C 1
ATOM 583 O O . GLN A 1 80 ? 1.503 -7.037 -3.586 1.00 96.88 80 GLN A O 1
ATOM 588 N N . MET A 1 81 ? 2.269 -5.055 -4.347 1.00 96.69 81 MET A N 1
ATOM 589 C CA . MET A 1 81 ? 1.587 -4.233 -3.346 1.00 96.69 81 MET A CA 1
ATOM 590 C C . MET A 1 81 ? 0.064 -4.341 -3.471 1.00 96.69 81 MET A C 1
ATOM 592 O O . MET A 1 81 ? -0.608 -4.580 -2.473 1.00 96.69 81 MET A O 1
ATOM 596 N N . GLN A 1 82 ? -0.478 -4.237 -4.690 1.00 96.81 82 GLN A N 1
ATOM 597 C CA . GLN A 1 82 ? -1.913 -4.405 -4.935 1.00 96.81 82 GLN A CA 1
ATOM 598 C C . GLN A 1 82 ? -2.402 -5.787 -4.489 1.00 96.81 82 GLN A C 1
ATOM 600 O O . GLN A 1 82 ? -3.382 -5.872 -3.759 1.00 96.81 82 GLN A O 1
ATOM 605 N N . ALA A 1 83 ? -1.711 -6.858 -4.889 1.00 97.38 83 ALA A N 1
ATOM 606 C CA . ALA A 1 83 ? -2.122 -8.222 -4.560 1.00 97.38 83 ALA A CA 1
ATOM 607 C C . ALA A 1 83 ? -2.150 -8.498 -3.046 1.00 97.38 83 ALA A C 1
ATOM 609 O O . ALA A 1 83 ? -2.928 -9.329 -2.596 1.00 97.38 83 ALA A O 1
ATOM 610 N N . ALA A 1 84 ? -1.313 -7.817 -2.259 1.00 95.94 84 ALA A N 1
ATOM 611 C CA . ALA A 1 84 ? -1.322 -7.934 -0.803 1.00 95.94 84 ALA A CA 1
ATOM 612 C C . ALA A 1 84 ? -2.411 -7.083 -0.120 1.00 95.94 84 ALA A C 1
ATOM 614 O O . ALA A 1 84 ? -2.678 -7.278 1.065 1.00 95.94 84 ALA A O 1
ATOM 615 N N . ALA A 1 85 ? -3.010 -6.131 -0.841 1.00 94.75 85 ALA A N 1
ATOM 616 C CA . ALA A 1 85 ? -4.037 -5.226 -0.330 1.00 94.75 85 ALA A CA 1
ATOM 617 C C . ALA A 1 85 ? -5.484 -5.702 -0.588 1.00 94.75 85 ALA A C 1
ATOM 619 O O . ALA A 1 85 ? -6.408 -5.118 -0.017 1.00 94.75 85 ALA A O 1
ATOM 620 N N . GLU A 1 86 ? -5.679 -6.719 -1.437 1.00 91.88 86 GLU A N 1
ATOM 621 C CA . GLU A 1 86 ? -6.977 -7.364 -1.729 1.00 91.88 86 GLU A CA 1
ATOM 622 C C . GLU A 1 86 ? -7.448 -8.281 -0.585 1.00 91.88 86 GLU A C 1
ATOM 624 O O . GLU A 1 86 ? -8.647 -8.186 -0.219 1.00 91.88 86 GLU A O 1
#

Foldseek 3Di:
DDDDDDDDPPDPDDDDDPDDPDPLFDDQPAADWADPDPQDIDGDQDDLVSLVVCVVRPHDDDDDPDAPQPVHDPRDHPVSNVVSND